Protein AF-A0A7S1E6D8-F1 (afdb_monomer_lite)

Secondary structure (DSSP, 8-state):
-PPPPHHHHHHHHH-EESSEEEEETTTEEEEE-TTEEEEETTHHHHHHHHTT--S--TTEEEEEEESSS----EEEE----S---TTTGGG--HHHHHHHHHHHHHHHHHHHHHTTPPPP-----SS-------

Organism: Hemiselmis andersenii (NCBI:txid464988)

Structure (mmCIF, N/CA/C/O backbone):
data_AF-A0A7S1E6D8-F1
#
_entry.id   AF-A0A7S1E6D8-F1
#
loop_
_atom_site.group_PDB
_atom_site.id
_atom_site.type_symbol
_atom_site.label_atom_id
_atom_site.label_alt_id
_atom_site.label_comp_id
_atom_site.label_asym_id
_atom_site.label_entity_id
_atom_site.label_seq_id
_atom_site.pdbx_PDB_ins_code
_atom_site.Cartn_x
_atom_site.Cartn_y
_atom_site.Cartn_z
_atom_site.occupancy
_atom_site.B_iso_or_equiv
_atom_site.auth_seq_id
_atom_site.auth_comp_id
_atom_site.auth_asym_id
_atom_site.auth_atom_id
_atom_site.pdbx_PDB_model_num
ATOM 1 N N . LYS A 1 1 ? 0.592 2.716 -27.972 1.00 41.25 1 LYS A N 1
ATOM 2 C CA . LYS A 1 1 ? 0.371 2.313 -26.563 1.00 41.25 1 LYS A CA 1
ATOM 3 C C . LYS A 1 1 ? 1.258 3.220 -25.721 1.00 41.25 1 LYS A C 1
ATOM 5 O O . LYS A 1 1 ? 2.435 3.273 -26.067 1.00 41.25 1 LYS A O 1
ATOM 10 N N . PRO A 1 2 ? 0.742 4.003 -24.757 1.00 47.16 2 PRO A N 1
ATOM 11 C CA . PRO A 1 2 ? 1.632 4.765 -23.886 1.00 47.16 2 PRO A CA 1
ATOM 12 C C . PRO A 1 2 ? 2.599 3.791 -23.201 1.00 47.16 2 PRO A C 1
ATOM 14 O O . PRO A 1 2 ? 2.247 2.627 -22.978 1.00 47.16 2 PRO A O 1
ATOM 17 N N . ALA A 1 3 ? 3.833 4.239 -22.973 1.00 60.00 3 ALA A N 1
ATOM 18 C CA . ALA A 1 3 ? 4.813 3.461 -22.229 1.00 60.00 3 ALA A CA 1
ATOM 19 C C . ALA A 1 3 ? 4.228 3.136 -20.848 1.00 60.00 3 ALA A C 1
ATOM 21 O O . ALA A 1 3 ? 3.585 3.987 -20.236 1.00 60.00 3 ALA A O 1
ATOM 22 N N . GLU A 1 4 ? 4.389 1.891 -20.403 1.00 69.25 4 GLU A N 1
ATOM 23 C CA . GLU A 1 4 ? 3.975 1.496 -19.060 1.00 69.25 4 GLU A CA 1
ATOM 24 C C . GLU A 1 4 ? 4.735 2.361 -18.046 1.00 69.25 4 GLU A C 1
ATOM 26 O O . GLU A 1 4 ? 5.940 2.571 -18.198 1.00 69.25 4 GLU A O 1
ATOM 31 N N . ASP A 1 5 ? 4.026 2.908 -17.060 1.00 84.56 5 ASP A N 1
ATOM 32 C CA . ASP A 1 5 ? 4.612 3.783 -16.047 1.00 84.56 5 ASP A CA 1
ATOM 33 C C . ASP A 1 5 ? 5.827 3.086 -15.385 1.00 84.56 5 ASP A C 1
ATOM 35 O O . ASP A 1 5 ? 5.753 1.896 -15.035 1.00 84.56 5 ASP A O 1
ATOM 39 N N . PRO A 1 6 ? 6.967 3.780 -15.222 1.00 90.75 6 PRO A N 1
ATOM 40 C CA . PRO A 1 6 ? 8.169 3.195 -14.632 1.00 90.75 6 PRO A CA 1
ATOM 41 C C . PRO A 1 6 ? 7.943 2.654 -13.212 1.00 90.75 6 PRO A C 1
ATOM 43 O O . PRO A 1 6 ? 8.584 1.670 -12.836 1.00 90.75 6 PRO A O 1
ATOM 46 N N . ALA A 1 7 ? 7.015 3.228 -12.438 1.00 91.19 7 ALA A N 1
ATOM 47 C CA . ALA A 1 7 ? 6.636 2.721 -11.124 1.00 91.19 7 ALA A CA 1
ATOM 48 C C . ALA A 1 7 ? 5.978 1.340 -11.227 1.00 91.19 7 ALA A C 1
ATOM 50 O O . ALA A 1 7 ? 6.343 0.436 -10.477 1.00 91.19 7 ALA A O 1
ATOM 51 N N . TRP A 1 8 ? 5.083 1.138 -12.199 1.00 91.06 8 TRP A N 1
ATOM 52 C CA . TRP A 1 8 ? 4.466 -0.166 -12.465 1.00 91.06 8 TRP A CA 1
ATOM 53 C C . TRP A 1 8 ? 5.494 -1.200 -12.932 1.00 91.06 8 TRP A C 1
ATOM 55 O O . TRP A 1 8 ? 5.487 -2.338 -12.457 1.00 91.06 8 TRP A O 1
ATOM 65 N N . THR A 1 9 ? 6.430 -0.796 -13.792 1.00 93.12 9 THR A N 1
ATOM 66 C CA . THR A 1 9 ? 7.508 -1.676 -14.270 1.00 93.12 9 THR A CA 1
ATOM 67 C C . THR A 1 9 ? 8.408 -2.133 -13.115 1.00 93.12 9 THR A C 1
ATOM 69 O O . THR A 1 9 ? 8.651 -3.330 -12.943 1.00 93.12 9 THR A O 1
ATOM 72 N N . ALA A 1 10 ? 8.867 -1.196 -12.279 1.00 94.38 10 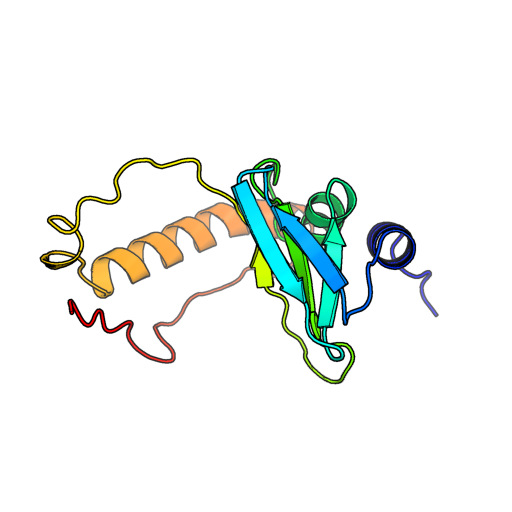ALA A N 1
ATOM 73 C CA . ALA A 1 10 ? 9.704 -1.502 -11.120 1.00 94.38 10 ALA A CA 1
ATOM 74 C C . ALA A 1 10 ? 8.960 -2.357 -10.082 1.00 94.38 10 ALA A C 1
ATOM 76 O O . ALA A 1 10 ? 9.532 -3.290 -9.517 1.00 94.38 10 ALA A O 1
ATOM 77 N N . ALA A 1 11 ? 7.677 -2.0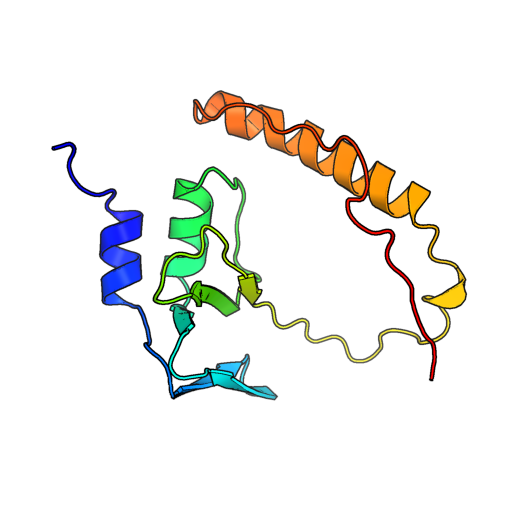73 -9.856 1.00 93.94 11 ALA A N 1
ATOM 78 C CA . ALA A 1 11 ? 6.852 -2.813 -8.915 1.00 93.94 11 ALA A CA 1
ATOM 79 C C . ALA A 1 11 ? 6.630 -4.268 -9.352 1.00 93.94 11 ALA A C 1
ATOM 81 O O . ALA A 1 11 ? 6.764 -5.171 -8.529 1.00 93.94 11 ALA A O 1
ATOM 82 N N . LYS A 1 12 ? 6.391 -4.520 -10.647 1.00 92.00 12 LYS A N 1
ATOM 83 C CA . LYS A 1 12 ? 6.309 -5.881 -11.204 1.00 92.00 12 LYS A CA 1
ATOM 84 C C . LYS A 1 12 ? 7.631 -6.638 -11.091 1.00 92.00 12 LYS A C 1
ATOM 86 O O . LYS A 1 12 ? 7.617 -7.824 -10.784 1.00 92.00 12 LYS A O 1
ATOM 91 N N . ALA A 1 13 ? 8.764 -5.967 -11.302 1.00 94.44 13 ALA A N 1
ATOM 92 C CA . ALA A 1 13 ? 10.080 -6.592 -11.163 1.00 94.44 13 ALA A CA 1
ATOM 93 C C . ALA A 1 13 ? 10.396 -6.998 -9.710 1.00 94.44 13 ALA A C 1
ATOM 95 O O . ALA A 1 13 ? 11.054 -8.009 -9.482 1.00 94.44 13 ALA A O 1
ATOM 96 N N . ALA A 1 14 ? 9.910 -6.230 -8.729 1.00 95.44 14 ALA A N 1
ATOM 97 C CA . ALA A 1 14 ? 10.075 -6.515 -7.302 1.00 95.44 14 ALA A CA 1
ATOM 98 C C . ALA A 1 14 ? 8.981 -7.432 -6.716 1.00 95.44 14 ALA A C 1
ATOM 100 O O . ALA A 1 14 ? 9.053 -7.813 -5.544 1.00 95.44 14 ALA A O 1
ATOM 101 N N . ALA A 1 15 ? 7.955 -7.758 -7.503 1.00 95.12 15 ALA A N 1
ATOM 102 C CA . ALA A 1 15 ? 6.775 -8.466 -7.043 1.00 95.12 15 ALA A CA 1
ATOM 103 C C . ALA A 1 15 ? 7.088 -9.905 -6.606 1.00 95.12 15 ALA A C 1
ATOM 105 O O . ALA A 1 15 ? 7.776 -10.663 -7.288 1.00 95.12 15 ALA A O 1
ATOM 106 N N . LYS A 1 16 ? 6.499 -10.309 -5.483 1.00 96.31 16 LYS A N 1
ATOM 107 C CA . LYS A 1 16 ? 6.517 -11.678 -4.969 1.00 96.31 16 LYS A CA 1
ATOM 108 C C . LYS A 1 16 ? 5.145 -12.297 -5.175 1.00 96.31 16 LYS A C 1
ATOM 110 O O . LYS A 1 16 ? 4.168 -11.899 -4.543 1.00 96.31 16 LYS A O 1
ATOM 115 N N . ALA A 1 17 ? 5.063 -13.257 -6.085 1.00 95.88 17 ALA A N 1
ATOM 116 C CA . ALA A 1 17 ? 3.847 -14.013 -6.327 1.00 95.88 17 ALA A CA 1
ATOM 117 C C . ALA A 1 17 ? 3.637 -15.047 -5.215 1.00 95.88 17 ALA A C 1
ATOM 119 O O . ALA A 1 17 ? 4.565 -15.775 -4.873 1.00 95.88 17 ALA A O 1
ATOM 120 N N . GLY A 1 18 ? 2.415 -15.146 -4.690 1.00 93.44 18 GLY A N 1
ATOM 121 C CA . GLY A 1 18 ? 2.058 -16.260 -3.821 1.00 93.44 18 GLY A CA 1
ATOM 122 C C . GLY A 1 18 ? 1.977 -17.588 -4.597 1.00 93.44 18 GLY A C 1
ATOM 123 O O . GLY A 1 18 ? 1.836 -17.565 -5.829 1.00 93.44 18 GLY A O 1
ATOM 124 N N . PRO A 1 19 ? 1.998 -18.743 -3.908 1.00 96.44 19 PRO A N 1
ATOM 125 C CA . PRO A 1 19 ? 2.058 -18.866 -2.455 1.00 96.44 19 PRO A CA 1
ATOM 126 C C . PRO A 1 19 ? 3.459 -18.554 -1.910 1.00 96.44 19 PRO A C 1
ATOM 128 O O . PRO A 1 19 ? 4.448 -19.039 -2.456 1.00 96.44 19 PRO A O 1
ATOM 131 N N . ALA A 1 20 ? 3.555 -17.719 -0.873 1.00 95.44 20 ALA A N 1
ATOM 132 C CA . ALA A 1 20 ? 4.841 -17.296 -0.314 1.00 95.44 20 ALA A CA 1
ATOM 133 C C . ALA A 1 20 ? 4.720 -16.816 1.136 1.00 95.44 20 ALA A C 1
ATOM 135 O O . ALA A 1 20 ? 3.740 -16.168 1.496 1.00 95.44 20 ALA A O 1
ATOM 136 N N . ASP A 1 21 ? 5.764 -17.044 1.929 1.00 95.81 21 ASP A N 1
ATOM 137 C CA . ASP A 1 21 ? 5.883 -16.478 3.271 1.00 95.81 21 ASP A CA 1
ATOM 138 C C . ASP A 1 21 ? 6.571 -15.115 3.207 1.00 95.81 21 ASP A C 1
ATOM 140 O O . ASP A 1 21 ? 7.710 -14.979 2.747 1.00 95.81 21 ASP A O 1
ATOM 144 N N . ILE A 1 22 ? 5.867 -14.081 3.662 1.00 94.12 22 ILE A N 1
ATOM 145 C CA . ILE A 1 22 ? 6.367 -12.710 3.696 1.00 94.12 22 ILE A CA 1
ATOM 146 C C . ILE A 1 22 ? 6.644 -12.336 5.150 1.00 94.12 22 ILE A C 1
ATOM 148 O O . ILE A 1 22 ? 5.722 -12.182 5.948 1.00 94.12 22 ILE A O 1
ATOM 152 N N . ALA A 1 23 ? 7.920 -12.177 5.497 1.00 91.25 23 ALA A N 1
ATOM 153 C CA . ALA A 1 23 ? 8.316 -11.688 6.812 1.00 91.25 23 ALA A CA 1
ATOM 154 C C . ALA A 1 23 ? 7.914 -10.215 6.980 1.00 91.25 23 ALA A C 1
ATOM 156 O O . ALA A 1 23 ? 8.262 -9.367 6.156 1.00 91.25 23 ALA A O 1
ATOM 157 N N . ILE A 1 24 ? 7.210 -9.915 8.067 1.00 85.81 24 ILE A N 1
ATOM 158 C CA . ILE A 1 24 ? 6.700 -8.590 8.412 1.00 85.81 24 ILE A CA 1
ATOM 159 C C . ILE A 1 24 ? 7.454 -8.090 9.637 1.00 85.81 24 ILE A C 1
ATOM 161 O O . ILE A 1 24 ? 7.308 -8.638 10.732 1.00 85.81 24 ILE A O 1
ATOM 165 N N . ALA A 1 25 ? 8.301 -7.079 9.428 1.00 79.38 25 ALA A N 1
ATOM 166 C CA . ALA A 1 25 ? 9.086 -6.399 10.464 1.00 79.38 25 ALA A CA 1
ATOM 167 C C . ALA A 1 25 ? 9.872 -7.326 11.423 1.00 79.38 25 ALA A C 1
ATOM 169 O O . ALA A 1 25 ? 10.187 -6.937 12.543 1.00 79.38 25 ALA A O 1
ATOM 170 N N . GLY A 1 26 ? 10.175 -8.564 11.010 1.00 81.12 26 GLY A N 1
ATOM 171 C CA . GLY A 1 26 ? 10.822 -9.573 11.859 1.00 81.12 26 GLY A CA 1
ATOM 172 C C . GLY A 1 26 ? 9.976 -10.062 13.044 1.00 81.12 26 GLY A C 1
ATOM 173 O O . GLY A 1 26 ? 10.517 -10.701 13.938 1.00 81.12 26 GLY A O 1
ATOM 174 N N . GLN A 1 27 ? 8.678 -9.748 13.070 1.00 80.94 27 GLN A N 1
ATOM 175 C CA . GLN A 1 27 ? 7.768 -10.022 14.192 1.00 80.94 27 GLN A CA 1
ATOM 176 C C . GLN A 1 27 ? 6.575 -10.894 13.783 1.00 80.94 27 GLN A C 1
ATOM 178 O O . GLN A 1 27 ? 6.001 -11.582 14.621 1.00 80.94 27 GLN A O 1
ATOM 183 N N . ALA A 1 28 ? 6.214 -10.904 12.498 1.00 81.94 28 ALA A N 1
ATOM 184 C CA . ALA A 1 28 ? 5.143 -11.739 11.969 1.00 81.94 28 ALA A CA 1
ATOM 185 C C . ALA A 1 28 ? 5.509 -12.322 10.600 1.00 81.94 28 ALA A C 1
ATOM 187 O O . ALA A 1 28 ? 6.414 -11.838 9.918 1.00 81.94 28 ALA A O 1
ATOM 188 N N . THR A 1 29 ? 4.785 -13.362 10.193 1.00 91.19 29 THR A N 1
ATOM 189 C CA . THR A 1 29 ? 4.858 -13.931 8.844 1.00 91.19 29 THR A CA 1
ATOM 190 C C . THR A 1 29 ? 3.470 -13.895 8.227 1.00 91.19 29 THR A C 1
ATOM 192 O O . THR A 1 29 ? 2.517 -14.407 8.808 1.00 91.19 29 THR A O 1
ATOM 195 N N . LEU A 1 30 ? 3.354 -13.276 7.056 1.00 89.69 30 LEU A N 1
ATOM 196 C CA . LEU A 1 30 ? 2.154 -13.326 6.235 1.00 89.69 30 LEU A CA 1
ATOM 197 C C . LEU A 1 30 ? 2.273 -14.499 5.261 1.00 89.69 30 LEU A C 1
ATOM 199 O O . LEU A 1 30 ? 3.126 -14.482 4.373 1.00 89.69 30 LEU A O 1
ATOM 203 N N . HIS A 1 31 ? 1.375 -15.472 5.390 1.00 95.19 31 HIS A N 1
ATOM 204 C CA . HIS A 1 31 ? 1.187 -16.525 4.397 1.00 95.19 31 HIS A CA 1
ATOM 205 C C . HIS A 1 31 ? 0.390 -15.961 3.217 1.00 95.19 31 HIS A C 1
ATOM 207 O O . HIS A 1 31 ? -0.838 -15.871 3.253 1.00 95.19 31 HIS A O 1
ATOM 213 N N . LEU A 1 32 ? 1.093 -15.522 2.175 1.00 95.88 32 LEU A N 1
ATOM 214 C CA . LEU A 1 32 ? 0.484 -14.962 0.977 1.00 95.88 32 LEU A CA 1
ATOM 215 C C . LEU A 1 32 ? -0.107 -16.100 0.128 1.00 95.88 32 LEU A C 1
ATOM 217 O O . LEU A 1 32 ? 0.650 -16.983 -0.278 1.00 95.88 32 LEU A O 1
ATOM 221 N N . PRO A 1 33 ? -1.416 -16.107 -0.181 1.00 94.31 33 PRO A N 1
ATOM 222 C CA . PRO A 1 33 ? -2.037 -17.177 -0.958 1.00 94.31 33 PRO A CA 1
ATOM 223 C C . PRO A 1 33 ? -1.695 -17.090 -2.454 1.00 94.31 33 PRO A C 1
ATOM 225 O O . PRO A 1 33 ? -1.234 -16.067 -2.963 1.00 94.31 33 PRO A O 1
ATOM 228 N N . ALA A 1 34 ? -1.929 -18.187 -3.180 1.00 94.81 34 ALA A N 1
ATOM 229 C CA . ALA A 1 34 ? -1.519 -18.358 -4.578 1.00 94.81 34 ALA A CA 1
ATOM 230 C C . ALA A 1 34 ? -2.115 -17.337 -5.561 1.00 94.81 34 ALA A C 1
ATOM 232 O O . ALA A 1 34 ? -1.533 -17.084 -6.616 1.00 94.81 34 ALA A O 1
ATOM 233 N N . ASP A 1 35 ? -3.250 -16.737 -5.222 1.00 94.00 35 ASP A N 1
ATOM 234 C CA . ASP A 1 35 ? -3.993 -15.765 -6.022 1.00 94.00 35 ASP A CA 1
ATOM 235 C C . ASP A 1 35 ? -3.656 -14.304 -5.660 1.00 94.00 35 ASP A C 1
ATOM 237 O O . ASP A 1 35 ? -4.360 -13.373 -6.070 1.00 94.00 35 ASP A O 1
ATOM 241 N N . ARG A 1 36 ? -2.575 -14.082 -4.901 1.00 95.19 36 ARG A N 1
ATOM 242 C CA . ARG A 1 36 ? -2.096 -12.753 -4.501 1.00 95.19 36 ARG A CA 1
ATOM 243 C C . ARG A 1 36 ? -0.653 -12.500 -4.924 1.00 95.19 36 ARG A C 1
ATOM 245 O O . ARG A 1 36 ? 0.139 -13.416 -5.161 1.00 95.19 36 ARG A O 1
ATOM 252 N N . VAL A 1 37 ? -0.320 -11.221 -5.018 1.00 96.38 37 VAL A N 1
ATOM 253 C CA . VAL A 1 37 ? 1.019 -10.697 -5.284 1.00 96.38 37 VAL A CA 1
ATOM 254 C C . VAL A 1 37 ? 1.342 -9.661 -4.228 1.00 96.38 37 VAL A C 1
ATOM 256 O O . VAL A 1 37 ? 0.512 -8.810 -3.928 1.00 96.38 37 VAL A O 1
ATOM 259 N N . PHE A 1 38 ? 2.551 -9.722 -3.691 1.00 96.69 38 PHE A N 1
ATOM 260 C CA . PHE A 1 38 ? 3.071 -8.747 -2.750 1.00 96.69 38 PHE A CA 1
ATOM 261 C C . PHE A 1 38 ? 4.150 -7.887 -3.409 1.00 96.69 38 PHE A C 1
ATOM 263 O O . PHE A 1 38 ? 5.067 -8.412 -4.037 1.00 96.69 38 PHE A O 1
ATOM 270 N N . ILE A 1 39 ? 4.064 -6.572 -3.242 1.00 96.75 39 ILE A N 1
ATOM 271 C CA . ILE A 1 39 ? 5.056 -5.604 -3.711 1.00 96.75 39 ILE A CA 1
ATOM 272 C C . ILE A 1 39 ? 5.738 -5.015 -2.471 1.00 96.75 39 ILE A C 1
ATOM 274 O O . ILE A 1 39 ? 5.064 -4.343 -1.687 1.00 96.75 39 ILE A O 1
ATOM 278 N N . PRO A 1 40 ? 7.040 -5.271 -2.256 1.00 95.81 40 PRO A N 1
ATOM 279 C CA . PRO A 1 40 ? 7.760 -4.762 -1.094 1.00 95.81 40 PRO A CA 1
ATOM 280 C C . PRO A 1 40 ? 8.102 -3.272 -1.234 1.00 95.81 40 PRO A C 1
ATOM 282 O O . PRO A 1 40 ? 8.012 -2.677 -2.312 1.00 95.81 40 PRO A O 1
ATOM 285 N N . GLN A 1 41 ? 8.564 -2.673 -0.139 1.00 93.62 41 GLN A N 1
ATOM 286 C CA . GLN A 1 41 ? 9.312 -1.417 -0.205 1.00 93.62 41 GLN A CA 1
ATOM 287 C C . GLN A 1 41 ? 10.658 -1.585 -0.930 1.00 93.62 41 GLN A C 1
ATOM 289 O O . GLN A 1 41 ? 11.255 -2.663 -0.853 1.00 93.62 41 GLN A O 1
ATOM 294 N N . PRO A 1 42 ? 11.183 -0.516 -1.565 1.00 94.38 42 PRO A N 1
ATOM 295 C CA . PRO A 1 42 ? 10.604 0.833 -1.701 1.00 94.38 42 PRO A CA 1
ATOM 296 C C . PRO A 1 42 ? 9.570 0.987 -2.842 1.00 94.38 42 PRO A C 1
ATOM 298 O O . PRO A 1 42 ? 9.000 2.065 -3.048 1.00 94.38 42 PRO A O 1
ATOM 301 N N . GLN A 1 43 ? 9.346 -0.066 -3.637 1.00 95.94 43 GLN A N 1
ATOM 302 C CA . GLN A 1 43 ? 8.486 -0.015 -4.825 1.00 95.94 43 GLN A CA 1
ATOM 303 C C . GLN A 1 43 ? 7.017 0.205 -4.462 1.00 95.94 43 GLN A C 1
ATOM 305 O O . GLN A 1 43 ? 6.328 0.916 -5.185 1.00 95.94 43 GLN A O 1
ATOM 310 N N . ALA A 1 44 ? 6.563 -0.326 -3.325 1.00 94.62 44 ALA A N 1
ATOM 311 C CA . ALA A 1 44 ? 5.233 -0.089 -2.772 1.00 94.62 44 ALA A CA 1
ATOM 312 C C . ALA A 1 44 ? 4.893 1.406 -2.656 1.00 94.62 44 ALA A C 1
ATOM 314 O O . ALA A 1 44 ? 3.921 1.858 -3.258 1.00 94.62 44 ALA A O 1
ATOM 315 N N . GLY A 1 45 ? 5.709 2.190 -1.943 1.00 94.44 45 GLY A N 1
ATOM 316 C CA . GLY A 1 45 ? 5.453 3.622 -1.763 1.00 94.44 45 GLY A CA 1
ATOM 317 C C . GLY A 1 45 ? 5.554 4.419 -3.067 1.00 94.44 45 GLY A C 1
ATOM 318 O O . GLY A 1 45 ? 4.766 5.332 -3.306 1.00 94.44 45 GLY A O 1
ATOM 319 N N . THR A 1 46 ? 6.488 4.049 -3.948 1.00 93.88 46 THR A N 1
ATOM 320 C CA . THR A 1 46 ? 6.614 4.676 -5.277 1.00 93.88 46 THR A CA 1
ATOM 321 C C . THR A 1 46 ? 5.392 4.405 -6.148 1.00 93.88 46 THR A C 1
ATOM 323 O O . THR A 1 46 ? 4.875 5.329 -6.774 1.00 93.88 46 THR A O 1
ATOM 326 N N . LEU A 1 47 ? 4.901 3.165 -6.149 1.00 93.94 47 LEU A N 1
ATOM 327 C CA . LEU A 1 47 ? 3.700 2.787 -6.881 1.00 93.94 47 LEU A CA 1
ATOM 328 C C . LEU A 1 47 ? 2.463 3.496 -6.324 1.00 93.94 47 LEU A C 1
ATOM 330 O O . LEU A 1 47 ? 1.661 4.010 -7.095 1.00 93.94 47 LEU A O 1
ATOM 334 N N . LEU A 1 48 ? 2.329 3.587 -4.999 1.00 92.69 48 LEU A N 1
ATOM 335 C CA . LEU A 1 48 ? 1.192 4.245 -4.354 1.00 92.69 48 LEU A CA 1
ATOM 336 C C . LEU A 1 48 ? 1.106 5.734 -4.739 1.00 92.69 48 LEU A C 1
ATOM 338 O O . LEU A 1 48 ? 0.021 6.210 -5.083 1.00 92.69 48 LEU A O 1
ATOM 342 N N . ARG A 1 49 ? 2.254 6.428 -4.804 1.00 91.94 49 ARG A N 1
ATOM 343 C CA . ARG A 1 49 ? 2.351 7.800 -5.333 1.00 91.94 49 ARG A CA 1
ATOM 344 C C . ARG A 1 49 ? 1.968 7.895 -6.806 1.00 91.94 49 ARG A C 1
ATOM 346 O O . ARG A 1 49 ? 1.194 8.777 -7.160 1.00 91.94 49 ARG A O 1
ATOM 353 N N . ALA A 1 50 ? 2.457 6.988 -7.652 1.00 90.44 50 ALA A N 1
ATOM 354 C CA . ALA A 1 50 ? 2.081 6.958 -9.069 1.00 90.44 50 ALA A CA 1
ATOM 355 C C . ALA A 1 50 ? 0.569 6.719 -9.268 1.00 90.44 50 ALA A C 1
ATOM 357 O O . ALA A 1 50 ? -0.024 7.243 -10.204 1.00 90.44 50 ALA A O 1
ATOM 358 N N . MET A 1 51 ? -0.075 6.001 -8.341 1.00 88.81 51 MET A N 1
ATOM 359 C CA . MET A 1 51 ? -1.529 5.798 -8.301 1.00 88.81 51 MET A CA 1
ATOM 360 C C . MET A 1 51 ? -2.316 6.986 -7.708 1.00 88.81 51 MET A C 1
ATOM 362 O O . MET A 1 51 ? -3.516 6.862 -7.479 1.00 88.81 51 MET A O 1
ATOM 366 N N . GLY A 1 52 ? -1.678 8.130 -7.437 1.00 87.06 52 GLY A N 1
ATOM 367 C CA . GLY A 1 52 ? -2.36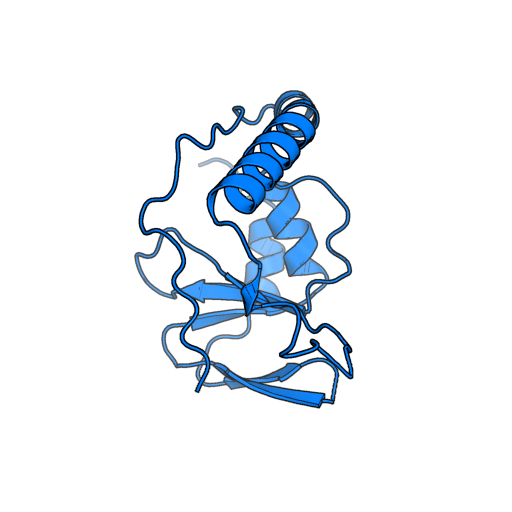1 9.337 -6.955 1.00 87.06 52 GLY A CA 1
ATOM 368 C C . GLY A 1 52 ? -2.559 9.406 -5.439 1.00 87.06 52 GLY A C 1
ATOM 369 O O . GLY A 1 52 ? -3.428 10.139 -4.966 1.00 87.06 52 GLY A O 1
ATOM 370 N N . ASN A 1 53 ? -1.765 8.658 -4.668 1.00 87.31 53 ASN A N 1
ATOM 371 C CA . ASN A 1 53 ? -1.740 8.756 -3.208 1.00 87.31 53 ASN A CA 1
ATOM 372 C C . ASN A 1 53 ? -0.475 9.521 -2.770 1.00 87.31 53 ASN A C 1
ATOM 374 O O . ASN A 1 53 ? 0.607 8.920 -2.714 1.00 87.31 53 ASN A O 1
ATOM 378 N N . PRO A 1 54 ? -0.580 10.837 -2.514 1.00 81.31 54 PRO A N 1
ATOM 379 C CA . PRO A 1 54 ? 0.557 11.676 -2.137 1.00 81.31 54 PRO A CA 1
ATOM 380 C C . PRO A 1 54 ? 1.123 11.297 -0.756 1.00 81.31 54 PRO A C 1
ATOM 38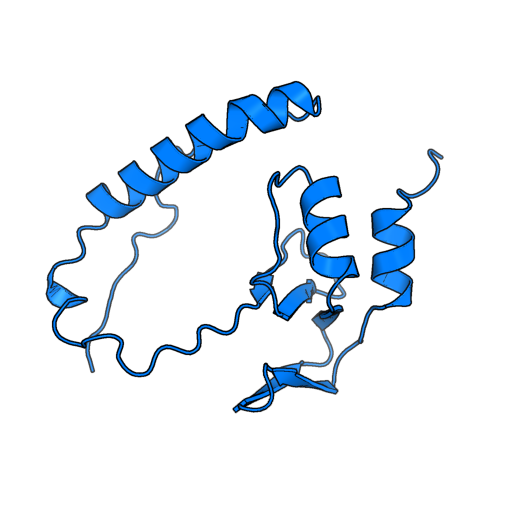2 O O . PRO A 1 54 ? 0.533 10.501 -0.027 1.00 81.31 54 PRO A O 1
ATOM 385 N N . GLY A 1 55 ? 2.291 11.851 -0.418 1.00 84.00 55 GLY A N 1
ATOM 386 C CA . GLY A 1 55 ? 2.967 11.633 0.864 1.00 84.00 55 GLY A CA 1
ATOM 387 C C . GLY A 1 55 ? 4.140 10.642 0.845 1.00 84.00 55 GLY A C 1
ATOM 388 O O . GLY A 1 55 ? 4.425 9.952 -0.146 1.00 84.00 55 GLY A O 1
ATOM 389 N N . SER A 1 56 ? 4.853 10.613 1.972 1.00 79.81 56 SER A N 1
ATOM 390 C CA . SER A 1 56 ? 5.852 9.589 2.282 1.00 79.81 56 SER A CA 1
ATOM 391 C C . SER A 1 56 ? 5.140 8.375 2.867 1.00 79.81 56 SER A C 1
ATOM 393 O O . SER A 1 56 ? 4.364 8.517 3.803 1.00 79.81 56 SER A O 1
ATOM 395 N N . HIS A 1 57 ? 5.402 7.198 2.299 1.00 89.38 57 HIS A N 1
ATOM 396 C CA . HIS A 1 57 ? 4.750 5.933 2.662 1.00 89.38 57 HIS A CA 1
ATOM 397 C C . HIS A 1 57 ? 5.727 5.010 3.393 1.00 89.38 57 HIS A C 1
ATOM 399 O O . HIS A 1 57 ? 5.789 3.814 3.104 1.00 89.38 57 HIS A O 1
ATOM 405 N N . ASP A 1 58 ? 6.579 5.572 4.247 1.00 84.06 58 ASP A N 1
ATOM 406 C CA . ASP A 1 58 ? 7.697 4.865 4.888 1.00 84.06 58 ASP A CA 1
ATOM 407 C C . ASP A 1 58 ? 7.218 3.820 5.909 1.00 84.06 58 ASP A C 1
ATOM 409 O O . ASP A 1 58 ? 7.930 2.871 6.232 1.00 84.06 58 ASP A O 1
ATOM 413 N N . GLU A 1 59 ? 5.980 3.954 6.379 1.00 85.31 59 GLU A N 1
ATOM 414 C CA . GLU A 1 59 ? 5.322 3.041 7.305 1.00 85.31 59 GLU A CA 1
ATOM 415 C C . GLU A 1 59 ? 4.770 1.770 6.631 1.00 85.31 59 GLU A C 1
ATOM 417 O O . GLU A 1 59 ? 4.421 0.804 7.320 1.00 85.31 59 GLU A O 1
ATOM 422 N N . LEU A 1 60 ? 4.678 1.729 5.293 1.00 90.44 60 LEU A N 1
ATOM 423 C CA . LEU A 1 60 ? 4.241 0.519 4.592 1.00 90.44 60 LEU A CA 1
ATOM 424 C C . LEU A 1 60 ? 5.320 -0.558 4.662 1.00 90.44 60 LEU A C 1
ATOM 426 O O . LEU A 1 60 ? 6.474 -0.340 4.304 1.00 90.44 60 LEU A O 1
ATOM 430 N N . SER A 1 61 ? 4.905 -1.773 4.995 1.00 90.50 61 SER A N 1
ATOM 431 C CA . SER A 1 61 ? 5.671 -2.986 4.712 1.00 90.50 61 SER A CA 1
ATOM 432 C C . SER A 1 61 ? 5.562 -3.383 3.232 1.00 90.50 61 SER A C 1
ATOM 434 O O . SER A 1 61 ? 6.520 -3.907 2.665 1.00 90.50 61 SER A O 1
ATOM 436 N N . GLY A 1 62 ? 4.420 -3.111 2.586 1.00 94.25 62 GLY A N 1
ATOM 437 C CA . GLY A 1 62 ? 4.231 -3.314 1.148 1.00 94.25 62 GLY A CA 1
ATOM 438 C C . GLY A 1 62 ? 2.776 -3.202 0.687 1.00 94.25 62 GLY A C 1
ATOM 439 O O . GLY A 1 62 ? 1.896 -2.824 1.460 1.00 94.25 62 GLY A O 1
ATOM 440 N N . LEU A 1 63 ? 2.524 -3.547 -0.577 1.00 95.81 63 LEU A N 1
ATOM 441 C CA . LEU A 1 63 ? 1.185 -3.617 -1.177 1.00 95.81 63 LEU A CA 1
ATOM 442 C C . LEU A 1 63 ? 0.826 -5.057 -1.539 1.00 95.81 63 LEU A C 1
ATOM 444 O O . LEU A 1 63 ? 1.696 -5.824 -1.948 1.00 95.81 63 LEU A O 1
ATOM 448 N N . ILE A 1 64 ? -0.452 -5.413 -1.440 1.00 96.00 64 ILE A N 1
ATOM 449 C CA . ILE A 1 64 ? -0.977 -6.709 -1.880 1.00 96.00 64 ILE A CA 1
ATOM 450 C C . ILE A 1 64 ? -1.994 -6.486 -2.995 1.00 96.00 64 ILE A C 1
ATOM 452 O O . ILE A 1 64 ? -2.940 -5.724 -2.818 1.00 96.00 64 ILE A O 1
ATOM 456 N N . PHE A 1 65 ? -1.817 -7.193 -4.108 1.00 94.88 65 PHE A N 1
ATOM 457 C CA . PHE A 1 65 ? -2.712 -7.182 -5.263 1.00 94.88 65 PHE A CA 1
ATOM 458 C C . PHE A 1 65 ? -3.286 -8.582 -5.523 1.00 94.88 65 PHE A C 1
ATOM 460 O O . PHE A 1 65 ? -2.593 -9.583 -5.302 1.00 94.88 65 PHE A O 1
ATOM 467 N N . PRO A 1 66 ? -4.524 -8.696 -6.026 1.00 94.12 66 PRO A N 1
ATOM 468 C CA . PRO A 1 66 ? -5.015 -9.924 -6.642 1.00 94.12 66 PRO A CA 1
ATOM 469 C C . PRO A 1 66 ? -4.290 -10.196 -7.973 1.00 94.12 66 PRO A C 1
ATOM 471 O O . PRO A 1 66 ? -3.961 -9.272 -8.709 1.00 94.12 66 PRO A O 1
ATOM 474 N N . LYS A 1 67 ? -4.041 -11.472 -8.309 1.00 85.94 67 LYS A N 1
ATOM 475 C CA . LYS A 1 67 ? -3.488 -11.862 -9.629 1.00 85.94 67 LYS A CA 1
ATOM 476 C C . LYS A 1 67 ? -4.505 -11.766 -10.779 1.00 85.94 67 LYS A C 1
ATOM 478 O O . LYS A 1 67 ? -4.096 -11.819 -11.935 1.00 85.94 67 LYS A O 1
ATOM 483 N N . GLY A 1 68 ? -5.800 -11.711 -10.463 1.00 77.50 68 GLY A N 1
ATOM 484 C CA . GLY A 1 68 ? -6.910 -11.723 -11.425 1.00 77.50 68 GLY A CA 1
ATOM 485 C C . GLY A 1 68 ? -7.593 -10.363 -11.593 1.00 77.50 68 GLY A C 1
ATOM 486 O O . GLY A 1 68 ? -6.985 -9.325 -11.350 1.00 77.50 68 GLY A O 1
ATOM 487 N N . GLU A 1 69 ? -8.871 -10.380 -11.977 1.00 65.12 69 GLU A N 1
ATOM 488 C CA . GLU A 1 69 ? -9.702 -9.197 -12.278 1.00 65.12 69 GLU A CA 1
ATOM 489 C C . GLU A 1 69 ? -10.162 -8.425 -11.026 1.00 65.12 69 GLU A C 1
ATOM 491 O O . GLU A 1 69 ? -11.342 -8.139 -10.842 1.00 65.12 69 GLU A O 1
ATOM 496 N N . GLY A 1 70 ? -9.239 -8.113 -10.117 1.00 67.75 70 GLY A N 1
ATOM 497 C CA . GLY A 1 70 ? -9.527 -7.249 -8.978 1.00 67.75 70 GLY A CA 1
ATOM 498 C C . GLY A 1 70 ? -8.924 -5.866 -9.174 1.00 67.75 70 GLY A C 1
ATOM 499 O O . GLY A 1 70 ? -7.705 -5.721 -9.177 1.00 67.75 70 GLY A O 1
ATOM 500 N N . GLU A 1 71 ? -9.772 -4.842 -9.261 1.00 80.94 71 GLU A N 1
ATOM 501 C CA . GLU A 1 71 ? -9.360 -3.429 -9.267 1.00 80.94 71 GLU A CA 1
ATOM 502 C C . GLU A 1 71 ? -9.185 -2.887 -7.839 1.00 80.94 71 GLU A C 1
ATOM 504 O O . GLU A 1 71 ? -9.665 -1.815 -7.483 1.00 80.94 71 GLU A O 1
ATOM 509 N N . TRP A 1 72 ? -8.521 -3.663 -6.982 1.00 86.00 72 TRP A N 1
ATOM 510 C CA . TRP A 1 72 ? -8.258 -3.290 -5.596 1.00 86.00 72 TRP A CA 1
ATOM 511 C C . TRP A 1 72 ? -6.839 -3.681 -5.189 1.00 86.00 72 TRP A C 1
ATOM 513 O O . TRP A 1 72 ? -6.220 -4.578 -5.764 1.00 86.00 72 TRP A O 1
ATOM 523 N N . PHE A 1 73 ? -6.329 -3.018 -4.158 1.00 92.75 73 PHE A N 1
ATOM 524 C CA . PHE A 1 73 ? -5.090 -3.390 -3.489 1.00 92.75 73 PHE A CA 1
ATOM 525 C C . PHE A 1 73 ? -5.232 -3.162 -1.986 1.00 92.75 73 PHE A C 1
ATOM 527 O O . PHE A 1 73 ? -6.042 -2.348 -1.543 1.00 92.75 73 PHE A O 1
ATOM 534 N N . ALA A 1 74 ? -4.434 -3.871 -1.194 1.00 91.62 74 ALA A N 1
ATOM 535 C CA . ALA A 1 74 ? -4.331 -3.644 0.242 1.00 91.62 74 ALA A CA 1
ATOM 536 C C . ALA A 1 74 ? -2.965 -3.051 0.598 1.00 91.62 74 ALA A C 1
ATOM 538 O O . ALA A 1 74 ? -1.939 -3.433 0.031 1.00 91.62 74 ALA A O 1
ATOM 539 N N . THR A 1 75 ? -2.955 -2.136 1.565 1.00 92.25 75 THR A N 1
ATOM 540 C CA . THR A 1 75 ? -1.729 -1.615 2.182 1.00 92.25 75 THR A CA 1
ATOM 541 C C . THR A 1 75 ? -1.389 -2.461 3.401 1.00 92.25 75 THR A C 1
ATOM 543 O O . THR A 1 75 ? -2.213 -2.625 4.297 1.00 92.25 75 THR A O 1
ATOM 546 N N . LEU A 1 76 ? -0.178 -3.013 3.440 1.00 90.31 76 LEU A N 1
ATOM 547 C CA . LEU A 1 76 ? 0.315 -3.771 4.584 1.00 90.31 76 LEU A CA 1
ATOM 548 C C . LEU A 1 76 ? 1.231 -2.878 5.414 1.00 90.31 76 LEU A C 1
ATOM 550 O O . LEU A 1 76 ? 2.237 -2.388 4.902 1.00 90.31 76 LEU A O 1
ATOM 554 N N . ARG A 1 77 ? 0.895 -2.686 6.688 1.00 88.44 77 ARG A N 1
ATOM 555 C CA . ARG A 1 77 ? 1.669 -1.907 7.663 1.00 88.44 77 ARG A CA 1
ATOM 556 C C . ARG A 1 77 ? 1.924 -2.752 8.901 1.00 88.44 77 ARG A C 1
ATOM 558 O O . ARG A 1 77 ? 1.057 -3.520 9.310 1.00 88.44 77 ARG A O 1
ATOM 565 N N . TYR A 1 78 ? 3.094 -2.573 9.502 1.00 81.44 78 TYR A N 1
ATOM 566 C CA . TYR A 1 78 ? 3.388 -3.084 10.834 1.00 81.44 78 TYR A CA 1
ATOM 567 C C . TYR A 1 78 ? 3.507 -1.906 11.788 1.00 81.44 78 TYR A C 1
ATOM 569 O O . TYR A 1 78 ? 4.351 -1.033 11.597 1.00 81.44 78 TYR A O 1
ATOM 577 N N . ILE A 1 79 ? 2.666 -1.892 12.815 1.00 78.56 79 ILE A N 1
ATOM 578 C CA . ILE A 1 79 ? 2.722 -0.903 13.884 1.00 78.56 79 ILE A CA 1
ATOM 579 C C . ILE A 1 79 ? 3.255 -1.637 15.107 1.00 78.56 79 ILE A C 1
ATOM 581 O O . ILE A 1 79 ? 2.617 -2.562 15.607 1.00 78.56 79 ILE A O 1
ATOM 585 N N . ALA A 1 80 ? 4.435 -1.237 15.580 1.00 65.50 80 ALA A N 1
ATOM 586 C CA . ALA A 1 80 ? 5.035 -1.759 16.803 1.00 65.50 80 ALA A CA 1
ATOM 587 C C . ALA A 1 80 ? 4.307 -1.201 18.040 1.00 65.50 80 ALA A C 1
ATOM 589 O O . ALA A 1 80 ? 4.904 -0.523 18.869 1.00 65.50 80 ALA A O 1
ATOM 590 N N . SER A 1 81 ? 3.000 -1.421 18.156 1.00 58.81 81 SER A N 1
ATOM 591 C CA . SER A 1 81 ? 2.245 -1.056 19.348 1.00 58.81 81 SER A CA 1
ATOM 592 C C . SER A 1 81 ? 2.126 -2.282 20.239 1.00 58.81 81 SER A C 1
ATOM 594 O O . SER A 1 81 ? 1.242 -3.118 20.064 1.00 58.81 81 SER A O 1
ATOM 596 N N . GLY A 1 82 ? 2.992 -2.366 21.248 1.00 54.69 82 GLY A N 1
ATOM 597 C CA . GLY A 1 82 ? 2.518 -2.912 22.511 1.00 54.69 82 GLY A CA 1
ATOM 598 C C . GLY A 1 82 ? 1.378 -2.005 22.969 1.00 54.69 82 GLY A C 1
ATOM 599 O O . GLY A 1 82 ? 1.625 -0.825 23.195 1.00 54.69 82 GLY A O 1
ATOM 600 N N . TYR A 1 83 ? 0.163 -2.549 23.084 1.00 43.03 83 TYR A N 1
ATOM 601 C CA . TYR A 1 83 ? -1.044 -1.882 23.595 1.00 43.03 83 TYR A CA 1
ATOM 602 C C . TYR A 1 83 ? -1.873 -1.082 22.563 1.00 43.03 83 TYR A C 1
ATOM 604 O O . TYR A 1 83 ? -1.707 0.122 22.391 1.00 43.03 83 TYR A O 1
ATOM 612 N N . VAL A 1 84 ? -2.865 -1.741 21.955 1.00 51.03 84 VAL A N 1
ATOM 613 C CA . VAL A 1 84 ? -4.175 -1.097 21.770 1.00 51.03 84 VAL A CA 1
ATOM 614 C C . VAL A 1 84 ? -4.905 -1.347 23.086 1.00 51.03 84 VAL A C 1
ATOM 616 O O . VAL A 1 84 ? -5.089 -2.500 23.467 1.00 51.03 84 VAL A O 1
ATOM 619 N N . LYS A 1 85 ? -5.241 -0.299 23.846 1.00 47.91 85 LYS A N 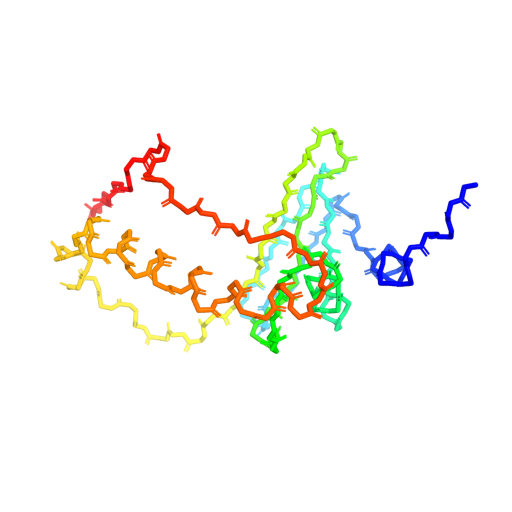1
ATOM 620 C CA . LYS A 1 85 ? -6.128 -0.464 25.001 1.00 47.91 85 LYS A CA 1
ATOM 621 C C . LYS A 1 85 ? -7.462 -0.973 24.466 1.00 47.91 85 LYS A C 1
ATOM 623 O O . LYS A 1 85 ? -8.195 -0.198 23.862 1.00 47.91 85 LYS A O 1
ATOM 628 N N . ASP A 1 86 ? -7.823 -2.215 24.778 1.00 50.00 86 ASP A N 1
ATOM 629 C CA . ASP A 1 86 ? -9.199 -2.729 24.640 1.00 50.00 86 ASP A CA 1
ATOM 630 C C . ASP A 1 86 ? -10.254 -1.812 25.307 1.00 50.00 86 ASP A C 1
ATOM 632 O 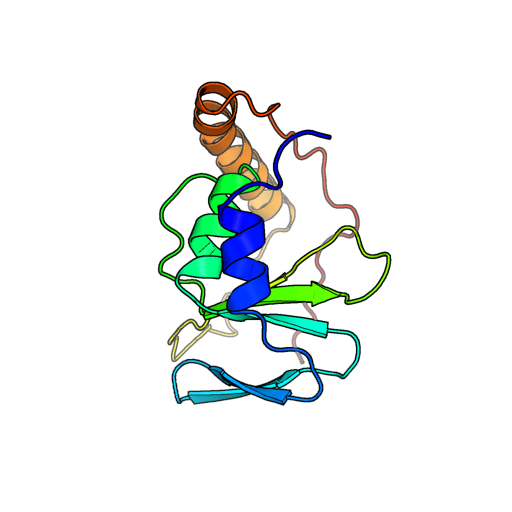O . ASP A 1 86 ? -11.452 -1.939 25.065 1.00 50.00 86 ASP A O 1
ATOM 636 N N . GLY A 1 87 ? -9.817 -0.860 26.143 1.00 50.66 87 GLY A N 1
ATOM 637 C CA . GLY A 1 87 ? -10.657 0.163 26.757 1.00 50.66 87 GLY A CA 1
ATOM 638 C C . GLY A 1 87 ? -11.162 1.275 25.827 1.00 50.66 87 GLY A C 1
ATOM 639 O O . GLY A 1 87 ? -12.224 1.808 26.124 1.00 50.66 87 GLY A O 1
ATOM 640 N N . ASP A 1 88 ? -10.479 1.605 24.721 1.00 51.84 88 ASP A N 1
ATOM 641 C CA . ASP A 1 88 ? -10.856 2.753 23.863 1.00 51.84 88 ASP A CA 1
ATOM 642 C C . ASP A 1 88 ? -11.779 2.368 22.687 1.00 51.84 88 ASP A C 1
ATOM 644 O O . ASP A 1 88 ? -12.472 3.215 22.126 1.00 51.84 88 ASP A O 1
ATOM 648 N N . ALA A 1 89 ? -11.848 1.080 22.327 1.00 52.72 89 ALA A N 1
ATOM 649 C CA . ALA A 1 89 ? -12.673 0.603 21.210 1.00 52.72 89 ALA A CA 1
ATOM 650 C C . ALA A 1 89 ? -14.189 0.704 21.478 1.00 52.72 89 ALA A C 1
ATOM 652 O O . ALA A 1 89 ? -14.988 0.721 20.544 1.00 52.72 89 ALA A O 1
ATOM 653 N N . LYS A 1 90 ? -14.600 0.809 22.752 1.00 53.53 90 LYS A N 1
ATOM 654 C CA . LYS A 1 90 ? -16.013 0.942 23.153 1.00 53.53 90 LYS A CA 1
ATOM 655 C C . LYS A 1 90 ? -16.599 2.338 22.913 1.00 53.53 90 LYS A C 1
ATOM 657 O O . LYS A 1 90 ? -17.818 2.475 22.957 1.00 53.53 90 LYS A O 1
ATOM 662 N N . GLU A 1 91 ? -15.768 3.351 22.663 1.00 54.56 91 GLU A N 1
ATOM 663 C CA . GLU A 1 91 ? -16.209 4.744 22.470 1.00 54.56 91 GLU A CA 1
ATOM 664 C C . GLU A 1 91 ? -16.081 5.237 21.020 1.00 54.56 91 GLU A C 1
ATOM 666 O O . GLU A 1 91 ? -16.368 6.399 20.728 1.00 54.56 91 GLU A O 1
ATOM 671 N N . TRP A 1 92 ? -15.676 4.375 20.085 1.00 61.41 92 TRP A N 1
ATOM 672 C CA . TRP A 1 92 ? -15.535 4.762 18.684 1.00 61.41 92 TRP A CA 1
ATOM 673 C C . TRP A 1 92 ? -16.889 5.083 18.048 1.00 61.41 92 TRP A C 1
ATOM 675 O O . TRP A 1 92 ? -17.722 4.206 17.819 1.00 61.41 92 TRP A O 1
ATOM 685 N N . LYS A 1 93 ? -17.096 6.360 17.712 1.00 70.69 93 LYS A N 1
ATOM 686 C CA . LYS A 1 93 ? -18.257 6.804 16.941 1.00 70.69 93 LYS A CA 1
ATOM 687 C C . LYS A 1 93 ? -17.936 6.732 15.454 1.00 70.69 93 LYS A C 1
ATOM 689 O O . LYS A 1 93 ? -17.103 7.489 14.957 1.00 70.69 93 LYS A O 1
ATOM 694 N N . ALA A 1 94 ? -18.622 5.846 14.736 1.00 73.00 94 ALA A N 1
ATOM 695 C CA . ALA A 1 94 ? -18.457 5.672 13.290 1.00 73.00 94 ALA A CA 1
ATOM 696 C C . ALA A 1 94 ? -18.625 6.987 12.501 1.00 73.00 94 ALA A C 1
ATOM 698 O O . ALA A 1 94 ? -17.982 7.167 11.468 1.00 73.00 94 ALA A O 1
ATOM 699 N N . ASP A 1 95 ? -19.441 7.917 13.005 1.00 76.38 95 ASP A N 1
ATOM 700 C CA . ASP A 1 95 ? -19.621 9.249 12.420 1.00 76.38 95 ASP A CA 1
ATOM 701 C C . ASP A 1 95 ? -18.385 10.146 12.585 1.00 76.38 95 ASP A C 1
ATOM 703 O O . ASP A 1 95 ? -17.998 10.832 11.640 1.00 76.38 95 ASP A O 1
ATOM 707 N N . GLU A 1 96 ? -17.723 10.117 13.748 1.00 78.62 96 GLU A N 1
ATOM 708 C CA . GLU A 1 96 ? -16.488 10.886 13.988 1.00 78.62 96 GLU A CA 1
ATOM 709 C C . GLU A 1 96 ? -15.332 10.339 13.141 1.00 78.62 96 GLU A C 1
ATOM 711 O O . GLU A 1 96 ? -14.540 11.097 12.583 1.00 78.62 96 GLU A O 1
ATOM 716 N N . LEU A 1 97 ? -15.284 9.017 12.963 1.00 78.94 97 LEU A N 1
ATOM 717 C CA . LEU A 1 97 ? -14.324 8.365 12.075 1.00 78.94 97 LEU A CA 1
ATOM 718 C C . LEU A 1 97 ? -14.557 8.746 10.605 1.00 78.94 97 LEU A C 1
ATOM 720 O O . LEU A 1 97 ? -13.613 9.069 9.884 1.00 78.94 97 LEU A O 1
ATOM 724 N N . LEU A 1 98 ? -15.820 8.752 10.168 1.00 81.19 98 LEU A N 1
ATOM 725 C CA . LEU A 1 98 ? -16.188 9.166 8.817 1.00 81.19 98 LEU A CA 1
ATOM 726 C C . LEU A 1 98 ? -15.844 10.637 8.563 1.00 81.19 98 LEU A C 1
ATOM 728 O O . LEU A 1 98 ? -15.358 10.964 7.481 1.00 81.19 98 LEU A O 1
ATOM 732 N N . ALA A 1 99 ? -16.076 11.510 9.547 1.00 81.00 99 ALA A N 1
ATOM 733 C CA . ALA A 1 99 ? -15.696 12.918 9.474 1.00 81.00 99 ALA A CA 1
ATOM 734 C C . ALA A 1 99 ? -14.179 13.069 9.290 1.00 81.00 99 ALA A C 1
ATOM 736 O O . ALA A 1 99 ? -13.748 13.702 8.329 1.00 81.00 99 ALA A O 1
ATOM 737 N N . SER A 1 100 ? -13.380 12.376 10.108 1.00 81.06 100 SER A N 1
ATOM 738 C CA . SER A 1 100 ? -11.918 12.384 9.983 1.00 81.06 100 SER A CA 1
ATOM 739 C C . SER A 1 100 ? -11.439 11.897 8.606 1.00 81.06 100 SER A C 1
ATOM 741 O O . SER A 1 100 ? -10.516 12.473 8.026 1.00 81.06 100 SER A O 1
ATOM 743 N N . TYR A 1 101 ? -12.082 10.873 8.034 1.00 82.75 101 TYR A N 1
ATOM 744 C CA . TYR A 1 101 ? -11.759 10.400 6.684 1.00 82.75 101 TYR A CA 1
ATOM 745 C C . TYR A 1 101 ? -12.118 11.412 5.595 1.00 82.75 101 TYR A C 1
ATOM 747 O O . TYR A 1 101 ? -11.343 11.574 4.647 1.00 82.75 101 TYR A O 1
ATOM 755 N N . LYS A 1 102 ? -13.260 12.102 5.718 1.00 85.62 102 LYS A N 1
ATOM 756 C CA . LYS A 1 102 ? -13.645 13.188 4.803 1.00 85.62 102 LYS A CA 1
ATOM 757 C C . LYS A 1 102 ? -12.616 14.315 4.848 1.00 85.62 102 LYS A C 1
ATOM 759 O O . LYS A 1 102 ? -12.046 14.630 3.807 1.00 85.62 102 LYS A O 1
ATOM 764 N N . GLU A 1 103 ? -12.276 14.796 6.043 1.00 84.56 103 GLU A N 1
ATOM 765 C CA . GLU A 1 103 ? -11.290 15.867 6.237 1.00 84.56 103 GLU A CA 1
ATOM 766 C C . GLU A 1 103 ? -9.909 15.490 5.680 1.00 84.56 103 GLU A C 1
ATOM 768 O O . GLU A 1 103 ? -9.300 16.253 4.930 1.00 84.56 103 GLU A O 1
ATOM 773 N N . GLY A 1 104 ? -9.420 14.279 5.975 1.00 81.00 104 GLY A N 1
ATOM 774 C CA . GLY A 1 104 ? -8.145 13.796 5.436 1.00 81.00 104 GLY A CA 1
ATOM 775 C C . GLY A 1 104 ? -8.155 13.641 3.909 1.00 81.00 104 GLY A C 1
ATOM 776 O O . GLY A 1 104 ? -7.142 13.882 3.240 1.00 81.00 104 GLY A O 1
ATOM 777 N N . THR A 1 105 ? -9.305 13.275 3.335 1.00 84.12 105 THR A N 1
ATOM 778 C CA . THR A 1 105 ? -9.483 13.172 1.880 1.00 84.12 105 THR A CA 1
ATOM 779 C C . THR A 1 105 ? -9.478 14.543 1.220 1.00 84.12 105 THR A C 1
ATOM 781 O O . THR A 1 105 ? -8.798 14.704 0.204 1.00 84.12 105 THR A O 1
ATOM 784 N N . GLU A 1 106 ? -10.172 15.522 1.805 1.00 87.00 106 GLU A N 1
ATOM 785 C CA . GLU A 1 106 ? -10.187 16.913 1.349 1.00 87.00 106 GLU A CA 1
ATOM 786 C C . GLU A 1 106 ? -8.788 17.530 1.403 1.00 87.00 106 GLU A C 1
ATOM 788 O O . GLU A 1 106 ? -8.329 18.074 0.400 1.00 87.00 106 GLU A O 1
ATOM 793 N N . ALA A 1 107 ? -8.058 17.341 2.507 1.00 85.62 107 ALA A N 1
ATOM 794 C CA . ALA A 1 107 ? -6.674 17.797 2.626 1.00 85.62 107 ALA A CA 1
ATOM 795 C C . ALA A 1 107 ? -5.768 17.174 1.544 1.00 85.62 107 ALA A C 1
ATOM 797 O O . ALA A 1 107 ? -4.973 17.861 0.904 1.00 85.62 107 ALA A O 1
ATOM 798 N N . SER A 1 108 ? -5.936 15.877 1.265 1.00 84.69 108 SER A N 1
ATOM 799 C CA . SER A 1 108 ? -5.164 15.181 0.225 1.00 84.69 108 SER A CA 1
ATOM 800 C C . SER A 1 108 ? -5.549 15.598 -1.203 1.00 84.69 108 SER A C 1
ATOM 802 O O . SER A 1 108 ? -4.759 15.419 -2.133 1.00 84.69 108 SER A O 1
ATOM 804 N N . ASN A 1 109 ? -6.753 16.142 -1.420 1.00 87.81 109 ASN A N 1
ATOM 805 C CA . ASN A 1 109 ? -7.198 16.564 -2.749 1.00 87.81 109 ASN A CA 1
ATOM 806 C C . ASN A 1 109 ? -6.402 17.751 -3.286 1.00 87.81 109 ASN A C 1
ATOM 808 O O . ASN A 1 109 ? -6.197 17.823 -4.498 1.00 87.81 109 ASN A O 1
ATOM 812 N N . GLU A 1 110 ? -5.905 18.634 -2.417 1.00 87.50 110 GLU A N 1
ATOM 813 C CA . GLU A 1 110 ? -5.030 19.733 -2.834 1.00 87.50 110 GLU A CA 1
ATOM 814 C C . GLU A 1 110 ? -3.765 19.207 -3.527 1.00 87.50 110 GLU A C 1
ATOM 816 O O . GLU A 1 110 ? -3.322 19.744 -4.544 1.00 87.50 110 GLU A O 1
ATOM 821 N N . GLU A 1 111 ? -3.183 18.125 -3.005 1.00 82.44 111 GLU A N 1
ATOM 822 C CA . GLU A 1 111 ? -2.022 17.474 -3.609 1.00 82.44 111 GLU A CA 1
ATOM 823 C C . GLU A 1 111 ? -2.393 16.655 -4.850 1.00 82.44 111 GLU A C 1
ATOM 825 O O . GLU A 1 111 ? -1.681 16.726 -5.854 1.00 82.44 111 GLU A O 1
ATOM 830 N N . ARG A 1 112 ? -3.539 15.955 -4.853 1.00 85.81 112 ARG A N 1
ATOM 831 C CA . ARG A 1 112 ? -4.028 15.241 -6.051 1.00 85.81 112 ARG A CA 1
ATOM 832 C C . ARG A 1 112 ? -4.216 16.180 -7.238 1.00 85.81 112 ARG A C 1
ATOM 834 O O . ARG A 1 112 ? -3.768 15.867 -8.338 1.00 85.81 112 ARG A O 1
ATOM 841 N N . GLN A 1 113 ? -4.782 17.363 -7.006 1.00 85.50 113 GLN A N 1
ATOM 842 C CA . GLN A 1 113 ? -4.944 18.382 -8.042 1.00 85.50 113 GLN A CA 1
ATOM 843 C C . GLN A 1 113 ? -3.596 18.869 -8.587 1.00 85.50 113 GLN A C 1
ATOM 845 O O . GLN A 1 113 ? -3.439 18.978 -9.804 1.00 85.50 113 GLN A O 1
ATOM 850 N N . LYS A 1 114 ? -2.594 19.091 -7.721 1.00 85.88 114 LYS A N 1
ATOM 851 C CA . LYS A 1 114 ? -1.219 19.430 -8.148 1.00 85.88 114 LYS A CA 1
ATOM 852 C C . LYS A 1 114 ? -0.589 18.328 -9.004 1.00 85.88 114 LYS A C 1
ATOM 854 O O . LYS A 1 114 ? 0.220 18.623 -9.878 1.00 85.88 114 LYS A O 1
ATOM 859 N N . MET A 1 115 ? -0.975 17.075 -8.774 1.00 82.12 115 MET A N 1
ATOM 860 C CA . MET A 1 115 ? -0.542 15.914 -9.556 1.00 82.12 115 MET A CA 1
ATOM 861 C C . MET A 1 115 ? -1.356 15.698 -10.846 1.00 82.12 115 MET A C 1
ATOM 863 O O . MET A 1 115 ? -1.063 14.765 -11.589 1.00 82.12 115 MET A O 1
ATOM 867 N N . GLY A 1 116 ? -2.372 16.523 -11.131 1.00 84.94 116 GLY A N 1
ATOM 868 C CA . GLY A 1 116 ? -3.277 16.329 -12.272 1.00 84.94 116 GLY A CA 1
ATOM 869 C C . GLY A 1 116 ? -4.261 15.163 -12.097 1.00 84.94 116 GLY A C 1
ATOM 870 O O . GLY A 1 116 ? -4.848 14.703 -13.074 1.00 84.94 116 GLY A O 1
ATOM 871 N N . VAL A 1 117 ? -4.434 14.679 -10.864 1.00 84.06 117 VAL A N 1
ATOM 872 C CA . VAL A 1 117 ? -5.361 13.606 -10.490 1.00 84.06 117 VAL A CA 1
ATOM 873 C C . VAL A 1 117 ? -6.681 14.222 -10.024 1.00 84.06 117 VAL A C 1
ATOM 875 O O . VAL A 1 117 ? -6.694 15.225 -9.306 1.00 84.06 117 VAL A O 1
ATOM 878 N N . ALA A 1 118 ? -7.804 13.627 -10.434 1.00 83.50 118 ALA A N 1
ATOM 879 C CA . ALA A 1 118 ? -9.124 14.081 -10.012 1.00 83.50 118 ALA A CA 1
ATOM 880 C C . ALA A 1 118 ? -9.283 13.982 -8.477 1.00 83.50 118 ALA A C 1
ATOM 882 O O . ALA A 1 118 ? -8.791 13.025 -7.870 1.00 83.50 118 ALA A O 1
ATOM 883 N N . PRO A 1 119 ? -9.958 14.952 -7.838 1.00 84.56 119 PRO A N 1
ATOM 884 C CA . PRO A 1 119 ? -10.226 14.898 -6.407 1.00 84.56 119 PRO A CA 1
ATOM 885 C C . PRO A 1 119 ? -11.161 13.729 -6.067 1.00 84.56 119 PRO A C 1
ATOM 887 O O . PRO A 1 119 ? -12.002 13.332 -6.873 1.00 84.56 119 PRO A O 1
ATOM 890 N N . LEU A 1 120 ? -11.015 13.197 -4.856 1.00 86.75 120 LEU A N 1
ATOM 891 C CA . LEU A 1 120 ? -11.869 12.148 -4.306 1.00 86.75 120 LEU A CA 1
ATOM 892 C C . LEU A 1 120 ? -12.863 12.740 -3.309 1.00 86.75 120 LEU A C 1
ATOM 894 O O . LEU A 1 120 ? -12.518 13.635 -2.543 1.00 86.75 120 LEU A O 1
ATOM 898 N N . GLU A 1 121 ? -14.078 12.205 -3.281 1.00 89.62 121 GLU A N 1
ATOM 899 C CA . GLU A 1 121 ? -15.102 12.565 -2.301 1.00 89.62 121 GLU A CA 1
ATOM 900 C C . GLU A 1 121 ? -15.567 11.305 -1.568 1.00 89.62 121 GLU A C 1
ATOM 902 O O . GLU A 1 121 ? -15.911 10.300 -2.192 1.00 89.62 121 GLU A O 1
ATOM 907 N N . ILE A 1 122 ? -15.581 11.361 -0.235 1.00 83.88 122 ILE A N 1
ATOM 908 C CA . ILE A 1 122 ? -16.186 10.319 0.594 1.00 83.88 122 ILE A CA 1
ATOM 909 C C . ILE A 1 122 ? -17.630 10.727 0.880 1.00 83.88 122 ILE A C 1
ATOM 911 O O . ILE A 1 122 ? -17.890 11.678 1.616 1.00 83.88 122 ILE A O 1
ATOM 915 N N . THR A 1 123 ? -18.584 9.981 0.331 1.00 87.31 123 THR A N 1
ATOM 916 C CA . THR A 1 123 ? -20.017 10.247 0.520 1.00 87.31 123 THR A CA 1
ATOM 917 C C . THR A 1 123 ? -20.550 9.630 1.817 1.00 87.31 123 THR A C 1
ATOM 919 O O . THR A 1 123 ? -21.370 10.247 2.500 1.00 87.31 123 THR A O 1
ATOM 922 N N . GLY A 1 124 ? -20.022 8.476 2.233 1.00 84.69 124 GLY A N 1
ATOM 923 C CA . GLY A 1 124 ? -20.429 7.772 3.448 1.00 84.69 124 GLY A CA 1
ATOM 924 C C . GLY A 1 124 ? -19.808 6.382 3.567 1.00 84.69 124 GLY A C 1
ATOM 925 O O . GLY A 1 124 ? -18.912 6.024 2.803 1.00 84.69 124 GLY A O 1
ATOM 926 N N . TRP A 1 125 ? -20.301 5.594 4.522 1.00 80.75 125 TRP A N 1
ATOM 927 C CA . TRP A 1 125 ? -19.951 4.180 4.653 1.00 80.75 125 TRP A CA 1
ATOM 928 C C . TRP A 1 125 ? -20.717 3.331 3.634 1.00 80.75 125 TRP A C 1
ATOM 930 O O . TRP A 1 125 ? -21.932 3.470 3.510 1.00 80.75 125 TRP A O 1
ATOM 940 N N . ALA A 1 126 ? -20.027 2.417 2.949 1.00 78.94 126 ALA A N 1
ATOM 941 C CA . ALA A 1 126 ? -20.691 1.349 2.195 1.00 78.94 126 ALA A CA 1
ATOM 942 C C . ALA A 1 126 ? -21.295 0.295 3.142 1.00 78.94 126 ALA A C 1
ATOM 944 O O . ALA A 1 126 ? -22.401 -0.186 2.922 1.00 78.94 126 ALA A O 1
ATOM 945 N N . GLU A 1 127 ? -20.583 -0.002 4.229 1.00 74.19 127 GLU A N 1
ATOM 946 C CA . GLU A 1 127 ? -21.031 -0.787 5.374 1.00 74.19 127 GLU A CA 1
ATOM 947 C C . GLU A 1 127 ? -20.454 -0.117 6.623 1.00 74.19 127 GLU A C 1
ATOM 949 O O . GLU A 1 127 ? -19.271 0.237 6.648 1.00 74.19 127 GLU A O 1
ATOM 954 N N . VAL A 1 128 ? -21.296 0.149 7.621 1.00 76.75 128 VAL A N 1
ATOM 955 C CA . VAL A 1 128 ? -20.861 0.838 8.842 1.00 76.75 128 VAL A CA 1
ATOM 956 C C . VAL A 1 128 ? -19.980 -0.117 9.648 1.00 76.75 128 VAL A C 1
ATOM 958 O O . VAL A 1 128 ? -20.399 -1.252 9.880 1.00 76.75 128 VAL A O 1
ATOM 961 N N . PRO A 1 129 ? -18.786 0.307 10.096 1.00 71.00 129 PRO A N 1
ATOM 962 C CA . PRO A 1 129 ? -17.920 -0.560 10.880 1.00 71.00 129 PRO A CA 1
ATOM 963 C C . PRO A 1 129 ? -18.613 -0.978 12.184 1.00 71.00 129 PRO A C 1
ATOM 965 O O . PRO A 1 129 ? -19.062 -0.130 12.956 1.00 71.00 129 PRO A O 1
ATOM 968 N N . ALA A 1 130 ? -18.671 -2.288 12.431 1.00 62.56 130 ALA A N 1
ATOM 969 C CA . ALA A 1 130 ? -19.134 -2.875 13.683 1.00 62.56 130 ALA A CA 1
ATOM 970 C C . ALA A 1 130 ? -17.942 -3.492 14.426 1.00 62.56 130 ALA A C 1
ATOM 972 O O . ALA A 1 130 ? -17.200 -4.299 13.863 1.00 62.56 130 ALA A O 1
ATOM 973 N N . TYR A 1 131 ? -17.744 -3.094 15.683 1.00 58.75 131 TYR A N 1
ATOM 974 C CA . TYR A 1 131 ? -16.736 -3.687 16.558 1.00 58.75 131 TYR A CA 1
ATOM 975 C C . TYR A 1 131 ? -17.404 -4.703 17.488 1.00 58.75 131 TYR A C 1
ATOM 977 O O . TYR A 1 131 ? -18.146 -4.321 18.391 1.00 58.75 131 TYR A O 1
ATOM 985 N N . GLU A 1 132 ? -17.130 -5.990 17.278 1.00 52.53 132 GLU A N 1
ATOM 986 C CA . GLU A 1 132 ? -17.501 -7.056 18.212 1.00 52.53 132 GLU A CA 1
ATOM 987 C C . GLU A 1 132 ? -16.343 -7.254 19.201 1.00 52.53 132 GLU A C 1
ATOM 989 O O . GLU A 1 132 ? -15.297 -7.805 18.854 1.00 52.53 132 GLU A O 1
ATOM 994 N N . ALA A 1 133 ? -16.512 -6.767 20.431 1.00 51.22 133 ALA A N 1
ATOM 995 C CA . ALA A 1 133 ? -15.600 -7.078 21.527 1.00 51.22 133 ALA A CA 1
ATOM 996 C C . ALA A 1 133 ? -15.890 -8.511 22.005 1.00 51.22 133 ALA A C 1
ATOM 998 O O . ALA A 1 133 ? -16.986 -8.769 22.504 1.00 51.22 133 ALA A O 1
ATOM 999 N N . GLY A 1 134 ? -14.936 -9.425 21.811 1.00 47.66 134 GLY A N 1
ATOM 1000 C CA . GLY A 1 134 ? -15.017 -10.805 22.309 1.00 47.66 134 GLY A CA 1
ATOM 1001 C C . GLY A 1 134 ? -15.003 -10.914 23.829 1.00 47.66 134 GLY A C 1
ATOM 1002 O O . GLY A 1 134 ? -14.446 -10.008 24.493 1.00 47.66 134 GLY A O 1
#

InterPro domains:
  IPR018682 Protein of unknown function DUF2167, membrane [PF09935] (18-133)

Sequence (134 aa):
KPAEDPAWTAAKAAAKAGPADIAIAGQATLHLPADRVFIPQPQAGTLLRAMGNPGSHDELSGLIFPKGEGEWFATLRYIASGYVKDGDAKEWKADELLASYKEGTEASNEERQKMGVAPLEITGWAEVPAYEAG

Radius of gyration: 17.3 Å; chains: 1; bounding box: 32×39×53 Å

Foldseek 3Di:
DPDDPVLVVVQVVQKDADCDWDQDPVPDTDRHHRQKIWGAPPSQQVVCVVVLQDDDPVQFRTKMDGNDPDPDIDTHGDDPDPDPDPVPVVPDDLVVVLVVVQVVQVVSQVVSVVVVHHRDGDPHDPDRDDDDDD

pLDDT: mean 82.0, std 14.28, range [41.25, 96.75]